Protein AF-A0A947FWJ6-F1 (afdb_monomer_lite)

Sequence (97 aa):
PDIVFVQLVLYGMDGRSAPTEEDARAWASHFGMDRRKNQVVLIGDQRFISAATRKLIPGFHLIDQNGILRAMSSNDPKHDRLHSSLLPKLASLVNDD

Secondary structure (DSSP, 8-state):
----EEEEE-S-TTSSSPPPHHHHHHHHHHTTGGG-TTEEEEE--GGG-SHHHHHH-SEEEEE-TTS-EEEEEESSTTSPPIIIIIHHHHHHHHS--

Structure (mmCIF, N/CA/C/O backbone):
data_AF-A0A947FWJ6-F1
#
_entry.id   AF-A0A947FWJ6-F1
#
loop_
_atom_site.group_PDB
_atom_site.id
_atom_site.type_symbol
_atom_site.label_atom_id
_atom_site.label_alt_id
_atom_site.label_comp_id
_atom_site.label_asym_id
_atom_site.label_entity_id
_atom_site.label_seq_id
_atom_site.pdbx_PDB_ins_code
_atom_site.Cartn_x
_atom_site.Cartn_y
_atom_site.Cartn_z
_atom_site.occupancy
_atom_site.B_iso_or_equiv
_atom_site.auth_seq_id
_atom_site.auth_comp_id
_atom_site.auth_asym_id
_atom_site.auth_atom_id
_atom_site.pdbx_PDB_model_num
ATOM 1 N N . PRO A 1 1 ? -13.005 0.146 15.867 1.00 61.12 1 PRO A N 1
ATOM 2 C CA . PRO A 1 1 ? -13.412 -0.211 14.492 1.00 61.12 1 PRO A CA 1
ATOM 3 C C . PRO A 1 1 ? -12.692 -1.498 14.130 1.00 61.12 1 PRO A C 1
ATOM 5 O O . PRO A 1 1 ? -11.495 -1.573 14.387 1.00 61.12 1 PRO A O 1
ATOM 8 N N . ASP A 1 2 ? -13.396 -2.465 13.558 1.00 83.06 2 ASP A N 1
ATOM 9 C CA . ASP A 1 2 ? -12.840 -3.813 13.351 1.00 83.06 2 ASP A CA 1
ATOM 10 C C . ASP A 1 2 ? -11.847 -3.848 12.178 1.00 83.06 2 ASP A C 1
ATOM 12 O O . ASP A 1 2 ? -11.039 -4.759 12.043 1.00 83.06 2 ASP A O 1
ATOM 16 N N . ILE A 1 3 ? -11.855 -2.796 11.348 1.00 88.06 3 ILE A N 1
ATOM 17 C CA . ILE A 1 3 ? -10.934 -2.603 10.227 1.00 88.06 3 ILE A CA 1
ATOM 18 C C . ILE A 1 3 ? -10.432 -1.155 10.206 1.00 88.06 3 ILE A C 1
ATOM 20 O O . ILE A 1 3 ? -11.226 -0.203 10.208 1.00 88.06 3 ILE A O 1
ATOM 24 N N . VAL A 1 4 ? -9.111 -0.987 10.109 1.00 92.56 4 VAL A N 1
ATOM 25 C CA . VAL A 1 4 ? -8.449 0.281 9.770 1.00 92.56 4 VAL A CA 1
ATOM 26 C C . VAL A 1 4 ? -7.961 0.199 8.329 1.00 92.56 4 VAL A C 1
ATOM 28 O O . VAL A 1 4 ? -7.214 -0.709 7.973 1.00 92.56 4 VAL A O 1
ATOM 31 N N . PHE A 1 5 ? -8.377 1.145 7.491 1.00 93.44 5 PHE A N 1
ATOM 32 C CA . PHE A 1 5 ? -7.937 1.209 6.103 1.00 93.44 5 PHE A CA 1
ATOM 33 C C . PHE A 1 5 ? -6.800 2.216 5.955 1.00 93.44 5 PHE A C 1
ATOM 35 O O . PHE A 1 5 ? -6.995 3.419 6.133 1.00 93.44 5 PHE A O 1
ATOM 42 N N . VAL A 1 6 ? -5.611 1.716 5.623 1.00 94.56 6 VAL A N 1
ATOM 43 C CA . VAL A 1 6 ? -4.411 2.532 5.427 1.00 94.56 6 VAL A CA 1
ATOM 44 C C . VAL A 1 6 ? -4.102 2.617 3.937 1.00 94.56 6 VAL A C 1
ATOM 46 O O . VAL A 1 6 ? -3.814 1.601 3.307 1.00 94.56 6 VAL A O 1
ATOM 49 N N . GLN A 1 7 ? -4.126 3.825 3.375 1.00 94.50 7 GLN A N 1
ATOM 50 C CA . GLN A 1 7 ? -3.540 4.081 2.062 1.00 94.50 7 GLN A CA 1
ATOM 51 C C . GLN A 1 7 ? -2.104 4.564 2.241 1.00 94.50 7 GLN A C 1
ATOM 53 O O . GLN A 1 7 ? -1.858 5.613 2.832 1.00 94.50 7 GLN A O 1
ATOM 58 N N . LEU A 1 8 ? -1.155 3.779 1.736 1.00 94.81 8 LEU A N 1
ATO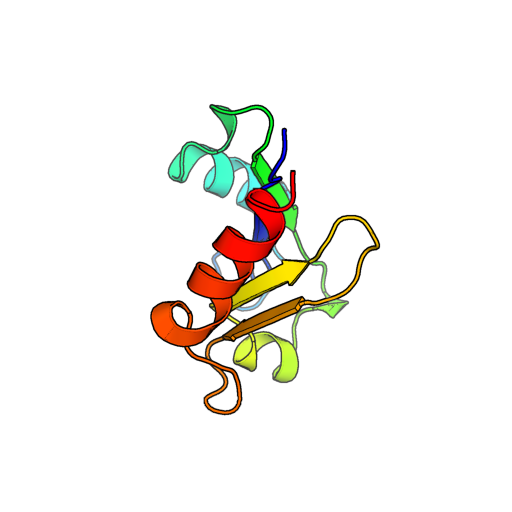M 59 C CA . LEU A 1 8 ? 0.265 4.104 1.771 1.00 94.81 8 LEU A CA 1
ATOM 60 C C . LEU A 1 8 ? 0.698 4.650 0.407 1.00 94.81 8 LEU A C 1
ATOM 62 O O . LEU A 1 8 ? 0.782 3.904 -0.570 1.00 94.81 8 LEU A O 1
ATOM 66 N N . VAL A 1 9 ? 0.978 5.949 0.347 1.00 94.62 9 VAL A N 1
ATOM 67 C CA . VAL A 1 9 ? 1.489 6.622 -0.850 1.00 94.62 9 VAL A CA 1
ATOM 68 C C . VAL A 1 9 ? 3.009 6.491 -0.852 1.00 94.62 9 VAL A C 1
ATOM 70 O O . VAL A 1 9 ? 3.674 6.904 0.094 1.00 94.62 9 VAL A O 1
ATOM 73 N N . LEU A 1 10 ? 3.571 5.884 -1.898 1.00 95.06 10 LEU A N 1
ATOM 74 C CA . LEU A 1 10 ? 5.010 5.579 -1.972 1.00 95.06 10 LEU A CA 1
ATOM 75 C C . LEU A 1 10 ? 5.769 6.413 -3.003 1.00 95.06 10 LEU A C 1
ATOM 77 O O . LEU A 1 10 ? 6.992 6.429 -2.970 1.00 95.06 10 LEU A O 1
ATOM 81 N N . TYR A 1 11 ? 5.060 7.094 -3.902 1.00 93.38 11 TYR A N 1
ATOM 82 C CA . TYR A 1 11 ? 5.640 7.970 -4.916 1.00 93.38 11 TYR A CA 1
ATOM 83 C C . TYR A 1 11 ? 4.867 9.284 -4.933 1.00 93.38 11 TYR A C 1
ATOM 85 O O . TYR A 1 11 ? 3.639 9.268 -4.840 1.00 93.38 11 TYR A O 1
ATOM 93 N N . GLY A 1 12 ? 5.587 10.396 -5.053 1.00 90.88 12 GLY A N 1
ATOM 94 C CA . GLY A 1 12 ? 4.995 11.705 -5.303 1.00 90.88 12 GLY A CA 1
ATOM 95 C C . GLY A 1 12 ? 4.323 11.768 -6.675 1.00 90.88 12 GLY A C 1
ATOM 96 O O . GLY A 1 12 ? 4.434 10.850 -7.494 1.00 90.88 12 GLY A O 1
ATOM 97 N N . MET A 1 13 ? 3.641 12.880 -6.947 1.00 82.31 13 MET A N 1
ATOM 98 C CA . MET A 1 13 ? 2.886 13.080 -8.192 1.00 82.31 13 MET A CA 1
ATOM 99 C C . MET A 1 13 ? 3.756 13.038 -9.462 1.00 82.31 13 MET A C 1
ATOM 101 O O . MET A 1 13 ? 3.253 12.769 -10.550 1.00 82.31 13 MET A O 1
ATOM 105 N N . ASP A 1 14 ? 5.070 13.245 -9.334 1.00 88.44 14 ASP A N 1
ATOM 106 C CA . ASP A 1 14 ? 6.049 13.085 -10.418 1.00 88.44 14 ASP A CA 1
ATOM 107 C C . ASP A 1 14 ? 6.352 11.610 -10.770 1.00 88.44 14 ASP A C 1
ATOM 109 O O . ASP A 1 14 ? 7.042 11.320 -11.752 1.00 88.44 14 ASP A O 1
ATOM 113 N N . GLY A 1 15 ? 5.867 10.668 -9.953 1.00 86.06 15 GLY A N 1
ATOM 114 C CA . GLY A 1 15 ? 6.085 9.231 -10.081 1.00 86.06 15 GLY A CA 1
ATOM 115 C C . GLY A 1 15 ? 7.528 8.778 -9.832 1.00 86.06 15 GLY A C 1
ATOM 116 O O . GLY A 1 15 ? 7.878 7.646 -10.190 1.00 86.06 15 GLY A O 1
ATOM 117 N N . ARG A 1 16 ? 8.390 9.633 -9.270 1.00 88.12 16 ARG A N 1
ATOM 118 C CA . ARG A 1 16 ? 9.839 9.402 -9.117 1.00 88.12 16 ARG A CA 1
ATOM 119 C C . ARG A 1 16 ? 10.346 9.688 -7.713 1.00 88.12 16 ARG A C 1
ATOM 121 O O . ARG A 1 16 ? 11.197 8.938 -7.243 1.00 88.12 16 ARG A O 1
ATOM 128 N N . SER A 1 17 ? 9.846 10.736 -7.081 1.00 93.69 17 SER A N 1
ATOM 129 C CA . SER A 1 17 ? 10.308 11.201 -5.779 1.00 93.69 17 SER A CA 1
ATOM 130 C C . SER A 1 17 ? 9.491 10.585 -4.647 1.00 93.69 17 SER A C 1
ATOM 132 O O . SER A 1 17 ? 8.410 10.031 -4.872 1.00 93.69 17 SER A O 1
ATOM 134 N N . ALA A 1 18 ? 10.003 10.681 -3.420 1.00 95.94 18 ALA A N 1
ATOM 135 C CA . ALA A 1 18 ? 9.190 10.409 -2.243 1.00 95.94 18 ALA A CA 1
ATOM 136 C C . ALA A 1 18 ? 8.026 11.420 -2.158 1.00 95.94 18 ALA A C 1
ATOM 138 O O . ALA A 1 18 ? 8.226 12.594 -2.481 1.00 95.94 18 ALA A O 1
ATOM 139 N N . PRO A 1 19 ? 6.823 10.984 -1.754 1.00 96.12 19 PRO A N 1
ATOM 140 C CA . PRO A 1 19 ? 5.695 11.878 -1.543 1.00 96.12 19 PRO A CA 1
ATOM 141 C C . PRO A 1 19 ? 5.935 12.815 -0.358 1.00 96.12 19 PRO A C 1
ATOM 143 O O . PRO A 1 19 ? 6.609 12.478 0.615 1.00 96.12 19 PRO A O 1
ATOM 146 N N . THR A 1 20 ? 5.348 14.000 -0.445 1.00 95.44 20 THR A N 1
ATOM 147 C CA . THR A 1 20 ? 5.341 15.016 0.605 1.00 95.44 20 THR A CA 1
ATOM 148 C C . THR A 1 20 ? 4.090 14.896 1.475 1.00 95.44 20 THR A C 1
ATOM 150 O O . THR A 1 20 ? 3.114 14.230 1.126 1.00 95.44 20 THR A O 1
ATOM 153 N N . GLU A 1 21 ? 4.068 15.584 2.616 1.00 94.38 21 GLU A N 1
ATOM 154 C CA . GLU A 1 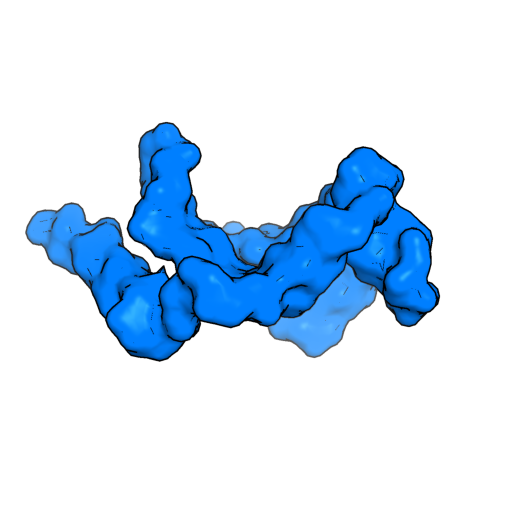21 ? 2.838 15.678 3.410 1.00 94.38 21 GLU A CA 1
ATOM 155 C C . GLU A 1 21 ? 1.692 16.368 2.657 1.00 94.38 21 GLU A C 1
ATOM 157 O O . GLU A 1 21 ? 0.521 16.068 2.892 1.00 94.38 21 GLU A O 1
ATOM 162 N N . GLU A 1 22 ? 2.019 17.311 1.770 1.00 94.19 22 GLU A N 1
ATOM 163 C CA . GLU A 1 22 ? 1.033 17.982 0.930 1.00 94.19 22 GLU A CA 1
ATOM 164 C C . GLU A 1 22 ? 0.390 16.999 -0.051 1.00 94.19 22 GLU A C 1
ATOM 166 O O . GLU A 1 22 ? -0.836 16.987 -0.157 1.00 94.19 22 GLU A O 1
ATOM 171 N N . ASP A 1 23 ? 1.177 16.101 -0.656 1.00 93.56 23 ASP A N 1
ATOM 172 C CA . ASP A 1 23 ? 0.649 15.016 -1.492 1.00 93.56 23 ASP A CA 1
ATOM 173 C C . ASP A 1 23 ? -0.334 14.143 -0.701 1.00 93.56 23 ASP A C 1
ATOM 175 O O . ASP A 1 23 ? -1.421 13.839 -1.189 1.00 93.56 23 ASP A O 1
ATOM 179 N N . ALA A 1 24 ? -0.007 13.790 0.548 1.00 93.12 24 ALA A N 1
ATOM 180 C CA . ALA A 1 24 ? -0.905 13.018 1.410 1.00 93.12 24 ALA A CA 1
ATOM 181 C C . ALA A 1 24 ? -2.220 13.756 1.706 1.00 93.12 24 ALA A C 1
ATOM 183 O O . ALA A 1 24 ? -3.292 13.149 1.655 1.00 93.12 24 ALA A O 1
ATOM 184 N N . ARG A 1 25 ? -2.158 15.062 2.002 1.00 93.00 25 ARG A N 1
ATOM 185 C CA . ARG A 1 25 ? -3.347 15.896 2.255 1.00 93.00 25 ARG A CA 1
ATOM 186 C C . ARG A 1 25 ? -4.218 16.021 1.006 1.00 93.00 25 ARG A C 1
ATOM 188 O O . ARG A 1 25 ? -5.433 15.833 1.090 1.00 93.00 25 ARG A O 1
ATOM 195 N N . ALA A 1 26 ? -3.607 16.286 -0.146 1.00 92.31 26 ALA A N 1
ATOM 196 C CA . ALA A 1 26 ? -4.300 16.361 -1.427 1.00 92.31 26 ALA A CA 1
ATOM 197 C C . ALA A 1 26 ? -4.953 15.017 -1.788 1.00 92.31 26 ALA A C 1
ATOM 199 O O . ALA A 1 26 ? -6.122 14.981 -2.172 1.00 92.31 26 ALA A O 1
ATOM 200 N N . TRP A 1 27 ? -4.237 13.909 -1.583 1.00 92.38 27 TRP A N 1
ATOM 201 C CA . TRP A 1 27 ? -4.738 12.554 -1.802 1.00 92.38 27 TRP A CA 1
ATOM 202 C C . TRP A 1 27 ? -5.934 12.229 -0.902 1.00 92.38 27 TRP A C 1
ATOM 204 O O . TRP A 1 27 ? -6.981 11.792 -1.384 1.00 92.38 27 TRP A O 1
ATOM 214 N N . ALA A 1 28 ? -5.809 12.495 0.402 1.00 93.31 28 ALA A N 1
ATOM 215 C CA . ALA A 1 28 ? -6.882 12.275 1.365 1.00 93.31 28 ALA A CA 1
ATOM 216 C C . ALA A 1 28 ? -8.146 13.060 0.990 1.00 93.31 28 ALA A C 1
ATOM 218 O O . ALA A 1 28 ? -9.237 12.492 1.002 1.00 93.31 28 ALA A O 1
ATOM 219 N N . SER A 1 29 ? -7.998 14.331 0.604 1.00 92.94 29 SER A N 1
ATOM 220 C CA . SER A 1 29 ? -9.113 15.177 0.168 1.00 92.94 29 SER A CA 1
ATOM 221 C C . SER A 1 29 ? -9.754 14.663 -1.125 1.00 92.94 29 SER A C 1
ATOM 223 O O . SER A 1 29 ? -10.975 14.516 -1.192 1.00 92.94 29 SER A O 1
ATOM 225 N N . HIS A 1 30 ? -8.940 14.312 -2.128 1.00 91.81 30 HIS A N 1
ATOM 226 C CA . HIS A 1 30 ? -9.415 13.822 -3.423 1.00 91.81 30 HIS A CA 1
ATOM 227 C C . HIS A 1 30 ? -10.274 12.556 -3.288 1.00 91.81 30 HIS A C 1
ATOM 229 O O . HIS A 1 30 ? -11.333 12.455 -3.907 1.00 91.81 30 HIS A O 1
ATOM 235 N N . PHE A 1 31 ? -9.854 11.612 -2.440 1.00 91.25 31 PHE A 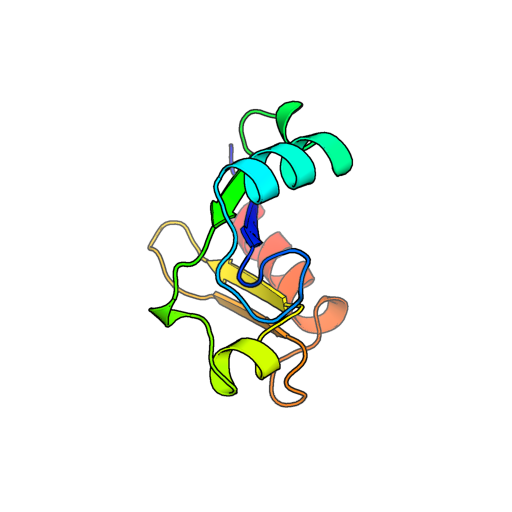N 1
ATOM 236 C CA . PHE A 1 31 ? -10.579 10.359 -2.208 1.00 91.25 31 PHE A CA 1
ATOM 237 C C . PHE A 1 31 ? -11.579 10.420 -1.040 1.00 91.25 31 PHE A C 1
ATOM 239 O O . PHE A 1 31 ? -12.233 9.420 -0.742 1.00 91.25 31 PHE A O 1
ATOM 246 N N . GLY A 1 32 ? -11.731 11.576 -0.384 1.00 90.94 32 GLY A N 1
ATOM 247 C CA . GLY A 1 32 ? -12.652 11.765 0.741 1.00 90.94 32 GLY A CA 1
ATOM 248 C C . GLY A 1 32 ? -12.323 10.909 1.968 1.00 90.94 32 GLY A C 1
ATOM 249 O O . GLY A 1 32 ? -13.238 10.444 2.652 1.00 90.94 32 GLY A O 1
ATOM 250 N N . MET A 1 33 ? -11.035 10.659 2.222 1.00 88.94 33 MET A N 1
ATOM 251 C CA . MET A 1 33 ? -10.565 9.832 3.3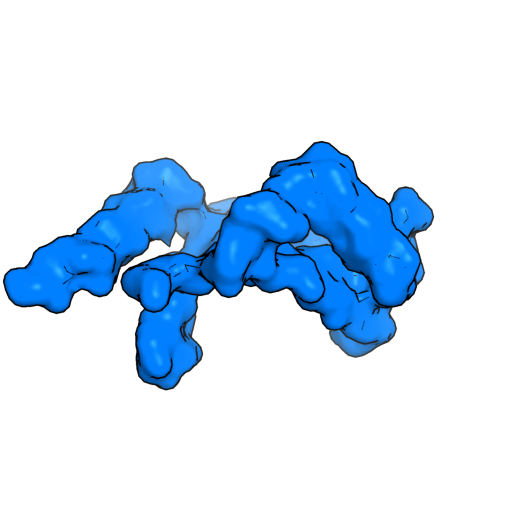41 1.00 88.94 33 MET A CA 1
ATOM 252 C C . MET A 1 33 ? -10.588 10.541 4.696 1.00 88.94 33 MET A C 1
ATOM 254 O O . MET A 1 33 ? -10.544 9.903 5.742 1.00 88.94 33 MET A O 1
ATOM 258 N N . ASP A 1 34 ? -10.717 11.860 4.685 1.00 78.75 34 ASP A N 1
ATOM 259 C CA . ASP A 1 34 ? -10.942 12.712 5.851 1.00 78.75 34 ASP A CA 1
ATOM 260 C C . ASP A 1 34 ? -12.339 12.527 6.480 1.00 78.75 34 ASP A C 1
ATOM 262 O O . ASP A 1 34 ? -12.593 12.963 7.602 1.00 78.75 34 ASP A O 1
ATOM 266 N N . ARG A 1 35 ? -13.255 11.839 5.786 1.00 80.56 35 ARG A N 1
ATOM 267 C CA . ARG A 1 35 ? -14.665 11.701 6.188 1.00 80.56 35 ARG A CA 1
ATOM 268 C C . ARG A 1 35 ? -14.925 10.624 7.245 1.00 80.56 35 ARG A C 1
ATOM 270 O O . ARG A 1 35 ? -16.023 10.586 7.800 1.00 80.56 35 ARG A O 1
ATOM 277 N N . ARG A 1 36 ? -13.982 9.706 7.506 1.00 80.62 36 ARG A N 1
ATOM 278 C CA . ARG A 1 36 ? -14.172 8.570 8.433 1.00 80.62 36 ARG A CA 1
ATOM 279 C C . ARG A 1 36 ? -12.990 8.401 9.385 1.00 80.62 36 ARG A C 1
ATOM 281 O O . ARG A 1 36 ? -11.841 8.498 8.985 1.00 80.62 36 ARG A O 1
ATOM 288 N N . LYS A 1 37 ? -13.275 8.049 10.645 1.00 82.62 37 LYS A N 1
ATOM 289 C CA . LYS A 1 37 ? -12.261 7.912 11.713 1.00 82.62 37 LYS A CA 1
ATOM 290 C C . LYS A 1 37 ? -11.300 6.723 11.550 1.00 82.62 37 LYS A C 1
ATOM 292 O O . LYS A 1 37 ? -10.298 6.671 12.249 1.00 82.62 37 LYS A O 1
ATOM 297 N N . ASN A 1 38 ? -11.613 5.750 10.694 1.00 89.81 38 ASN A N 1
ATOM 298 C CA . ASN A 1 38 ? -10.833 4.518 10.519 1.00 89.81 38 ASN A CA 1
ATOM 299 C C . ASN A 1 38 ? -10.054 4.475 9.196 1.00 89.81 38 ASN A C 1
ATOM 301 O O . ASN A 1 38 ? -9.717 3.393 8.716 1.00 89.81 38 ASN A O 1
ATOM 305 N N . GLN A 1 39 ? -9.810 5.636 8.591 1.00 93.56 39 GLN A N 1
ATOM 306 C CA . GLN A 1 39 ? -9.050 5.771 7.357 1.00 93.56 39 GLN A CA 1
ATOM 307 C C . GLN A 1 39 ? -7.812 6.618 7.623 1.00 93.56 39 GLN A C 1
ATOM 309 O O . GLN A 1 39 ? -7.897 7.681 8.231 1.00 93.56 39 GLN A O 1
ATOM 314 N N . VAL A 1 40 ? -6.655 6.120 7.198 1.00 93.19 40 VAL A N 1
ATOM 315 C CA . VAL A 1 40 ? -5.362 6.771 7.415 1.00 93.19 40 VAL A CA 1
ATOM 316 C C . VAL A 1 40 ? -4.632 6.847 6.083 1.00 93.19 40 VAL A C 1
ATOM 318 O O . VAL A 1 40 ? -4.601 5.870 5.335 1.00 93.19 40 VAL A O 1
ATOM 321 N N . VAL A 1 41 ? -4.033 7.999 5.792 1.00 94.94 41 VAL A N 1
ATOM 322 C CA . VAL A 1 41 ? -3.089 8.153 4.682 1.00 94.94 41 VAL A CA 1
ATOM 323 C C . VAL A 1 41 ? -1.695 8.298 5.271 1.00 94.94 41 VAL A C 1
ATOM 325 O O . VAL A 1 41 ? -1.469 9.154 6.123 1.00 94.94 41 VAL A O 1
ATOM 328 N N . LEU A 1 42 ? -0.776 7.447 4.830 1.00 94.94 42 LEU A N 1
ATOM 329 C CA . LEU A 1 42 ? 0.637 7.496 5.194 1.00 94.94 42 LEU A CA 1
ATOM 330 C C . LEU A 1 42 ? 1.477 7.732 3.942 1.00 94.94 42 LEU A C 1
ATOM 332 O O . LEU A 1 42 ? 1.104 7.307 2.847 1.00 94.94 42 LEU A O 1
ATOM 336 N N . ILE A 1 43 ? 2.632 8.365 4.122 1.00 96.00 43 ILE A N 1
ATOM 337 C CA . ILE A 1 43 ? 3.632 8.559 3.072 1.00 96.00 43 ILE A CA 1
ATOM 338 C C . ILE A 1 43 ? 4.873 7.721 3.366 1.00 96.00 43 ILE A C 1
ATOM 340 O O . ILE A 1 43 ? 5.308 7.613 4.513 1.00 96.00 43 ILE A O 1
ATOM 344 N N . GLY A 1 44 ? 5.432 7.111 2.326 1.00 94.44 44 GLY A N 1
ATOM 345 C CA . GLY A 1 44 ? 6.770 6.534 2.369 1.00 94.44 44 GLY A CA 1
ATOM 346 C C . GLY A 1 44 ? 7.832 7.619 2.219 1.00 94.44 44 GLY A C 1
ATOM 347 O O . GLY A 1 44 ? 7.600 8.648 1.594 1.00 94.44 44 GLY A O 1
ATOM 348 N N . ASP A 1 45 ? 9.019 7.371 2.761 1.00 94.75 45 ASP A N 1
ATOM 349 C CA . ASP A 1 45 ? 10.191 8.203 2.494 1.00 94.75 45 ASP A CA 1
ATOM 350 C C . ASP A 1 45 ? 11.059 7.621 1.364 1.00 94.75 45 ASP A C 1
ATOM 352 O O . ASP A 1 45 ? 10.731 6.609 0.735 1.00 94.75 45 ASP A O 1
ATOM 356 N N . GLN A 1 46 ? 12.210 8.252 1.124 1.00 94.44 46 GLN A N 1
ATOM 357 C CA . GLN A 1 46 ? 13.152 7.882 0.069 1.00 94.44 46 GLN A CA 1
ATOM 358 C C . GLN A 1 46 ? 13.582 6.403 0.099 1.00 94.44 46 GLN A C 1
ATOM 360 O O . GLN A 1 46 ? 13.923 5.853 -0.950 1.00 94.44 46 GLN A O 1
ATOM 365 N N . ARG A 1 47 ? 13.537 5.728 1.258 1.00 94.94 47 ARG A N 1
ATOM 366 C CA . ARG A 1 47 ? 13.899 4.306 1.396 1.00 94.94 47 ARG A CA 1
ATOM 367 C C . ARG A 1 47 ? 12.956 3.387 0.620 1.00 94.94 47 ARG A C 1
ATOM 369 O O . ARG A 1 47 ? 13.343 2.274 0.271 1.00 94.94 47 ARG A O 1
ATOM 376 N N . PHE A 1 48 ? 11.739 3.843 0.322 1.00 93.19 48 PHE A N 1
ATOM 377 C CA . PHE A 1 48 ? 10.744 3.074 -0.422 1.00 93.19 48 PHE A CA 1
ATOM 378 C C . PHE A 1 48 ? 10.795 3.303 -1.935 1.00 93.19 48 PHE A C 1
ATOM 380 O O . PHE A 1 48 ? 10.104 2.602 -2.678 1.00 93.19 48 PHE A O 1
ATOM 387 N N . ILE A 1 49 ? 11.650 4.202 -2.423 1.00 93.94 49 ILE A N 1
ATOM 388 C CA . ILE A 1 49 ? 11.842 4.424 -3.856 1.00 93.94 49 ILE A CA 1
ATOM 389 C C . ILE A 1 49 ? 12.794 3.363 -4.405 1.00 93.94 49 ILE A C 1
ATOM 391 O O . ILE A 1 49 ? 14.015 3.489 -4.355 1.00 93.94 49 ILE A O 1
ATOM 395 N N . SER A 1 50 ? 12.224 2.282 -4.932 1.00 92.88 50 SER A N 1
ATOM 396 C CA . SER A 1 50 ? 12.994 1.168 -5.480 1.00 92.88 50 SER A CA 1
ATOM 397 C C . SER A 1 50 ? 12.214 0.382 -6.532 1.00 92.88 50 SER A C 1
ATOM 399 O O . SER A 1 50 ? 10.980 0.382 -6.562 1.00 92.88 50 SER A O 1
ATOM 401 N N . ALA A 1 51 ? 12.938 -0.360 -7.374 1.00 90.69 51 ALA A N 1
ATOM 402 C CA . ALA A 1 51 ? 12.327 -1.292 -8.318 1.00 90.69 51 ALA A CA 1
ATOM 403 C C . ALA A 1 51 ? 11.521 -2.399 -7.614 1.00 90.69 51 ALA A C 1
ATOM 405 O O . ALA A 1 51 ? 10.521 -2.858 -8.162 1.00 90.69 51 ALA A O 1
ATOM 406 N N . ALA A 1 52 ? 11.928 -2.811 -6.407 1.00 89.81 52 ALA A N 1
ATOM 407 C CA . ALA A 1 52 ? 11.195 -3.796 -5.617 1.00 89.81 52 ALA A CA 1
ATOM 408 C C . ALA A 1 52 ? 9.823 -3.245 -5.209 1.00 89.81 52 ALA A C 1
ATOM 410 O O . ALA A 1 52 ? 8.805 -3.856 -5.517 1.00 89.81 52 ALA A O 1
ATOM 411 N N . THR A 1 53 ? 9.783 -2.040 -4.638 1.00 91.00 53 THR A N 1
ATOM 412 C CA . THR A 1 53 ? 8.530 -1.369 -4.274 1.00 91.00 53 THR A CA 1
ATOM 413 C C . THR A 1 53 ? 7.624 -1.156 -5.484 1.00 91.00 53 THR A C 1
ATOM 415 O O . THR A 1 53 ? 6.425 -1.396 -5.386 1.00 91.00 53 THR A O 1
ATOM 418 N N . ARG A 1 54 ? 8.175 -0.764 -6.647 1.00 89.75 54 ARG A N 1
ATOM 419 C CA . ARG A 1 54 ? 7.383 -0.575 -7.881 1.00 89.75 54 ARG A CA 1
ATOM 420 C C . ARG A 1 54 ? 6.632 -1.832 -8.315 1.00 89.75 54 ARG A C 1
ATOM 422 O O . ARG A 1 54 ? 5.557 -1.708 -8.883 1.00 89.75 54 ARG A O 1
ATOM 429 N N . LYS A 1 55 ? 7.176 -3.024 -8.061 1.00 89.62 55 LYS A N 1
ATOM 430 C CA . LYS A 1 55 ? 6.490 -4.290 -8.372 1.00 89.62 55 LYS A CA 1
ATOM 431 C C . LYS A 1 55 ? 5.330 -4.571 -7.421 1.00 89.62 55 LYS A C 1
ATOM 433 O O . LYS A 1 55 ? 4.377 -5.236 -7.805 1.00 89.62 55 LYS A O 1
ATOM 438 N N . LEU A 1 56 ? 5.402 -4.053 -6.198 1.00 88.75 56 LEU A N 1
ATOM 439 C CA . LEU A 1 56 ? 4.383 -4.253 -5.169 1.00 88.75 56 LEU A CA 1
ATOM 440 C C . LEU A 1 56 ? 3.217 -3.262 -5.274 1.00 88.75 56 LEU A C 1
ATOM 442 O O . LEU A 1 56 ? 2.213 -3.445 -4.590 1.00 88.75 56 LEU A O 1
ATOM 446 N N . ILE A 1 57 ? 3.328 -2.233 -6.119 1.00 88.75 57 ILE A N 1
ATOM 447 C CA . ILE A 1 57 ? 2.284 -1.223 -6.308 1.00 88.75 57 ILE A CA 1
ATOM 448 C C . ILE A 1 57 ? 1.725 -1.227 -7.742 1.00 88.75 57 ILE A C 1
ATOM 450 O O . ILE A 1 57 ? 2.482 -1.422 -8.695 1.00 88.75 57 ILE A O 1
ATOM 454 N N . PRO A 1 58 ? 0.416 -0.970 -7.921 1.00 88.88 58 PRO A N 1
ATOM 455 C CA . PRO A 1 58 ? -0.609 -0.904 -6.873 1.00 88.88 58 PRO A CA 1
ATOM 456 C C . PRO A 1 58 ? -0.828 -2.272 -6.197 1.00 88.88 58 PRO A C 1
ATOM 458 O O . PRO A 1 58 ? -0.560 -3.317 -6.791 1.00 88.88 58 PRO A O 1
ATOM 461 N N . GLY A 1 59 ? -1.301 -2.268 -4.948 1.00 91.44 59 GLY A N 1
ATOM 462 C CA . GLY A 1 59 ? -1.502 -3.493 -4.178 1.00 91.44 59 GLY A CA 1
ATOM 463 C C . GLY A 1 59 ? -2.149 -3.273 -2.813 1.00 91.44 59 GLY A C 1
ATOM 464 O O . GLY A 1 59 ? -2.280 -2.145 -2.344 1.00 91.44 59 GLY A O 1
ATOM 465 N N . PHE A 1 60 ? -2.545 -4.374 -2.183 1.00 93.12 60 PHE A N 1
ATOM 466 C CA . PHE A 1 60 ? -3.172 -4.433 -0.871 1.00 93.12 60 PHE A CA 1
ATOM 467 C C . PHE A 1 60 ? -2.449 -5.452 0.006 1.00 93.12 60 PHE A C 1
ATOM 469 O O . PHE A 1 60 ? -2.111 -6.548 -0.446 1.00 93.12 60 PHE A O 1
ATOM 476 N N . HIS A 1 61 ? -2.286 -5.103 1.277 1.00 93.50 61 HIS A N 1
ATOM 477 C CA . HIS A 1 61 ? -1.801 -5.993 2.323 1.00 93.50 61 HIS A CA 1
ATOM 478 C C . HIS A 1 61 ? -2.885 -6.112 3.390 1.00 93.50 61 HIS A C 1
ATOM 480 O O . HIS A 1 61 ? -3.379 -5.099 3.883 1.00 93.50 61 HIS A O 1
ATOM 486 N N . LEU A 1 62 ? -3.253 -7.342 3.736 1.00 93.62 62 LEU A N 1
ATOM 487 C CA . LEU A 1 62 ? -4.162 -7.634 4.836 1.00 93.62 62 LEU A CA 1
ATOM 488 C C . LEU A 1 62 ? -3.335 -8.061 6.041 1.00 93.62 62 LEU A C 1
ATOM 490 O O . LEU A 1 62 ? -2.708 -9.120 6.014 1.00 93.62 62 LEU A O 1
ATOM 494 N N . ILE A 1 63 ? -3.331 -7.234 7.078 1.00 93.31 63 ILE A N 1
ATOM 495 C CA . ILE A 1 63 ? -2.560 -7.442 8.302 1.00 93.31 63 ILE A CA 1
ATOM 496 C C . ILE A 1 63 ? -3.559 -7.618 9.446 1.00 93.31 63 ILE A C 1
ATOM 498 O O . ILE A 1 63 ? -4.512 -6.846 9.540 1.00 93.31 63 ILE A O 1
ATOM 502 N N . ASP A 1 64 ? -3.378 -8.648 10.270 1.00 92.19 64 ASP A N 1
ATOM 503 C CA . ASP A 1 64 ? -4.227 -8.863 11.446 1.00 92.19 64 ASP A CA 1
ATOM 504 C C . ASP A 1 64 ? -3.805 -7.992 12.645 1.00 92.19 64 ASP A C 1
ATOM 506 O O . ASP A 1 64 ? -2.796 -7.284 12.616 1.00 92.19 64 ASP A O 1
ATOM 510 N N . GLN A 1 65 ? -4.577 -8.058 13.730 1.00 90.19 65 GLN A N 1
ATOM 511 C CA . GLN A 1 65 ? -4.322 -7.300 14.961 1.00 90.19 65 GLN A CA 1
ATOM 512 C C . GLN A 1 65 ? -2.990 -7.631 15.656 1.00 90.19 65 GLN A C 1
ATOM 514 O O . GLN A 1 65 ? -2.507 -6.830 16.452 1.00 90.19 65 GLN A O 1
ATOM 519 N N . ASN A 1 66 ? -2.380 -8.780 15.347 1.00 92.31 66 ASN A N 1
ATOM 520 C CA . ASN A 1 66 ? -1.073 -9.180 15.870 1.00 92.31 66 ASN A CA 1
ATOM 521 C C . ASN A 1 66 ? 0.077 -8.710 14.962 1.00 92.31 66 ASN A C 1
ATOM 523 O O . ASN A 1 66 ? 1.234 -9.053 15.202 1.00 92.31 66 ASN A O 1
ATOM 527 N N . GLY A 1 67 ? -0.224 -7.948 13.905 1.00 90.81 67 GLY A N 1
ATOM 528 C CA . GLY A 1 67 ? 0.762 -7.465 12.944 1.00 90.81 67 GLY A CA 1
ATOM 529 C C . GLY A 1 67 ? 1.195 -8.518 11.922 1.00 90.81 67 GLY A C 1
ATOM 530 O O . GLY A 1 67 ? 2.209 -8.330 11.251 1.00 90.81 67 GLY A O 1
ATOM 531 N N . ILE A 1 68 ? 0.458 -9.624 11.779 1.00 93.50 68 ILE A N 1
ATOM 532 C CA . ILE A 1 68 ? 0.812 -10.708 10.858 1.00 93.50 68 ILE A CA 1
ATOM 533 C C . ILE A 1 68 ? 0.178 -10.447 9.490 1.00 93.50 68 ILE A C 1
ATOM 535 O O . ILE A 1 68 ? -1.030 -10.240 9.382 1.00 93.50 68 ILE A O 1
ATOM 539 N N . LEU A 1 69 ? 0.978 -10.514 8.421 1.00 92.12 69 LEU A N 1
ATOM 540 C CA . LEU A 1 69 ? 0.477 -10.467 7.046 1.00 92.12 69 LEU A CA 1
ATOM 541 C C . LEU A 1 69 ? -0.301 -11.754 6.728 1.00 92.12 69 LEU A C 1
ATOM 543 O O . LEU A 1 69 ? 0.262 -12.846 6.710 1.00 92.12 69 LEU A O 1
ATOM 547 N N . ARG A 1 70 ? -1.603 -11.627 6.471 1.00 91.50 70 ARG A N 1
ATOM 548 C CA . ARG A 1 70 ? -2.525 -12.750 6.224 1.00 91.50 70 ARG A CA 1
ATOM 549 C C . ARG A 1 70 ? -2.775 -13.010 4.749 1.00 91.50 70 ARG A C 1
ATOM 551 O O . ARG A 1 70 ? -3.043 -14.150 4.381 1.00 91.50 70 ARG A O 1
ATOM 558 N N . ALA A 1 71 ? -2.729 -11.961 3.936 1.00 90.75 71 ALA A N 1
ATOM 559 C CA . ALA A 1 71 ? -2.857 -12.031 2.487 1.00 90.75 71 ALA A CA 1
ATOM 560 C C . ALA A 1 71 ? -2.250 -10.778 1.847 1.00 90.75 71 ALA A C 1
ATOM 562 O O . ALA A 1 71 ? -2.220 -9.707 2.460 1.00 90.75 71 ALA A O 1
ATOM 563 N N . MET A 1 72 ? -1.814 -10.897 0.595 1.00 91.25 72 MET A N 1
ATOM 564 C CA . MET A 1 72 ? -1.379 -9.759 -0.207 1.00 91.25 72 MET A CA 1
ATOM 565 C C . MET A 1 72 ? -1.765 -9.937 -1.674 1.00 91.25 72 MET A C 1
ATOM 567 O O . MET A 1 72 ? -1.756 -11.047 -2.197 1.00 91.25 72 MET A O 1
ATOM 571 N N . SER A 1 7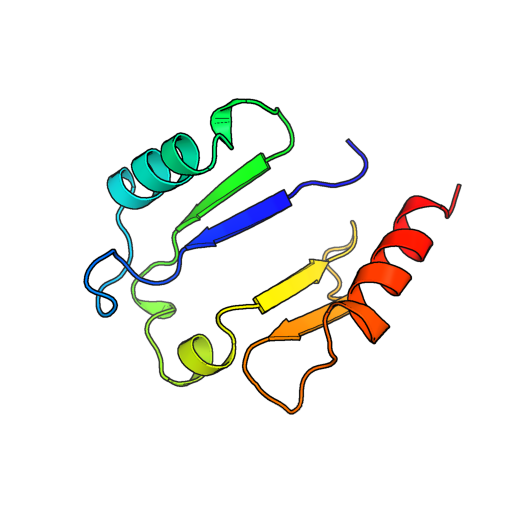3 ? -2.077 -8.824 -2.329 1.00 92.06 73 SER A N 1
ATOM 572 C CA . SER A 1 73 ? -2.309 -8.733 -3.770 1.00 92.06 73 SER A CA 1
ATOM 573 C C . SER A 1 73 ? -1.518 -7.545 -4.283 1.00 92.06 73 SER A C 1
ATOM 575 O O . SER A 1 73 ? -1.531 -6.489 -3.659 1.00 92.06 73 SER A O 1
ATOM 577 N N . SER A 1 74 ? -0.856 -7.673 -5.426 1.00 90.62 74 SER A N 1
ATOM 578 C CA . SER A 1 74 ? -0.093 -6.562 -5.999 1.00 90.62 74 SER A CA 1
ATOM 579 C C . SER A 1 74 ? 0.008 -6.668 -7.513 1.00 90.62 74 SER A C 1
ATOM 581 O O . SER A 1 74 ? -0.519 -7.606 -8.103 1.00 90.62 74 SER A O 1
ATOM 583 N N . ASN A 1 75 ? 0.753 -5.749 -8.116 1.00 86.25 75 ASN A N 1
ATOM 584 C CA . ASN A 1 75 ? 1.130 -5.818 -9.520 1.00 86.25 75 ASN A CA 1
ATOM 585 C C . ASN A 1 75 ? 2.147 -6.938 -9.845 1.00 86.25 75 ASN A C 1
ATOM 587 O O . ASN A 1 75 ? 2.343 -7.261 -11.014 1.00 86.25 75 ASN A O 1
ATOM 591 N N . ASP A 1 76 ? 2.790 -7.555 -8.845 1.00 85.62 76 ASP A N 1
ATOM 592 C CA . ASP A 1 76 ? 3.586 -8.770 -9.052 1.00 85.62 76 ASP A CA 1
ATOM 593 C C . ASP A 1 76 ? 2.655 -9.974 -9.317 1.00 85.62 76 ASP A C 1
ATOM 595 O O . ASP A 1 76 ? 1.859 -10.323 -8.439 1.00 85.62 76 ASP A O 1
ATOM 599 N N . PRO A 1 77 ? 2.757 -10.644 -10.484 1.00 80.12 77 PRO A N 1
ATOM 600 C CA . PRO A 1 77 ? 1.897 -11.772 -10.847 1.00 80.12 77 PRO A CA 1
ATOM 601 C C . PRO A 1 77 ? 2.096 -13.015 -9.970 1.00 80.12 77 PRO A C 1
ATOM 603 O O . PRO A 1 77 ? 1.312 -13.956 -10.075 1.00 80.12 77 PRO A O 1
ATOM 606 N N . LYS A 1 78 ? 3.140 -13.050 -9.133 1.00 84.81 78 LYS A N 1
ATOM 607 C CA . LYS A 1 78 ? 3.350 -14.114 -8.144 1.00 84.81 78 LYS A CA 1
ATOM 608 C C . LYS A 1 78 ? 2.442 -13.980 -6.923 1.00 84.81 78 LYS A C 1
ATOM 610 O O . LYS A 1 78 ? 2.326 -14.943 -6.172 1.00 84.81 78 LYS A O 1
ATOM 615 N N . HIS A 1 79 ? 1.851 -12.808 -6.693 1.00 83.94 79 HIS A N 1
ATOM 616 C CA . HIS A 1 79 ? 0.926 -12.594 -5.588 1.00 83.94 79 HIS A CA 1
ATOM 617 C C . HIS A 1 79 ? -0.508 -12.916 -5.996 1.00 83.94 79 HIS A C 1
ATOM 619 O O . HIS A 1 79 ? -0.892 -12.809 -7.163 1.00 83.94 79 HIS A O 1
ATOM 625 N N . ASP A 1 80 ? -1.306 -13.307 -5.008 1.00 83.50 80 ASP A N 1
ATOM 626 C CA . ASP A 1 80 ? -2.682 -13.710 -5.243 1.00 83.50 80 ASP A CA 1
ATOM 627 C C . ASP A 1 80 ? -3.540 -12.552 -5.762 1.00 83.50 80 ASP A C 1
ATOM 629 O O . ASP A 1 80 ? -3.308 -11.376 -5.474 1.00 83.50 80 ASP A O 1
ATOM 633 N N . ARG A 1 81 ? -4.607 -12.892 -6.491 1.00 83.31 81 ARG A N 1
ATOM 634 C CA . ARG A 1 81 ? -5.584 -11.900 -6.950 1.00 83.31 81 ARG A CA 1
ATOM 635 C C . ARG A 1 81 ? -6.442 -11.410 -5.785 1.00 83.31 81 ARG A C 1
ATOM 637 O O . ARG A 1 81 ? -6.970 -12.206 -5.006 1.00 83.31 81 ARG A O 1
ATOM 644 N N . LEU A 1 82 ? -6.688 -10.101 -5.760 1.00 82.62 82 LEU A N 1
ATOM 645 C CA . LEU A 1 82 ? -7.522 -9.415 -4.769 1.00 82.62 82 LEU A CA 1
ATOM 646 C C . LEU A 1 82 ? -8.856 -10.131 -4.488 1.00 82.62 82 LEU A C 1
ATOM 648 O O . LEU A 1 82 ? -9.178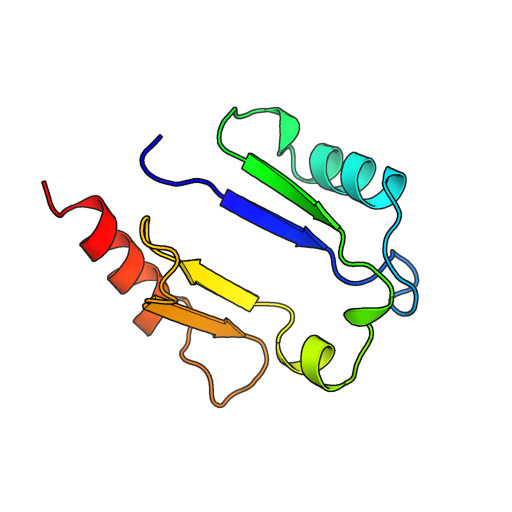 -10.416 -3.336 1.00 82.62 82 LEU A O 1
ATOM 652 N N . HIS A 1 83 ? -9.617 -10.442 -5.540 1.00 83.56 83 HIS A N 1
ATOM 653 C CA . HIS A 1 83 ? -10.975 -10.977 -5.409 1.00 83.56 83 HIS A CA 1
ATOM 654 C C . HIS A 1 83 ? -11.037 -12.447 -4.987 1.00 83.56 83 HIS A C 1
ATOM 656 O O . HIS A 1 83 ? -12.023 -12.850 -4.379 1.00 83.56 83 HIS A O 1
ATOM 662 N N . SER A 1 84 ? -10.018 -13.250 -5.307 1.00 82.56 84 SER A N 1
ATOM 663 C CA . SER A 1 84 ? -10.034 -14.694 -5.040 1.00 82.56 84 SER A CA 1
ATOM 664 C C . SER A 1 84 ? -9.265 -15.102 -3.786 1.00 82.56 84 SER A C 1
ATOM 666 O O . SER A 1 84 ? -9.395 -16.243 -3.364 1.00 82.56 84 SER A O 1
ATOM 668 N N . SER A 1 85 ? -8.463 -14.207 -3.202 1.00 82.56 85 SER A N 1
ATOM 669 C CA . SER A 1 85 ? -7.668 -14.500 -2.000 1.00 82.56 85 SER A CA 1
ATOM 670 C C . SER A 1 85 ? -7.930 -13.487 -0.889 1.00 82.56 85 SER A C 1
ATOM 672 O O . SER A 1 85 ? -8.479 -13.833 0.158 1.00 82.56 85 SER A O 1
ATOM 674 N N . LEU A 1 86 ? -7.629 -12.208 -1.129 1.00 88.31 86 LEU A N 1
ATOM 675 C CA . LEU A 1 86 ? -7.634 -11.202 -0.068 1.00 88.31 86 LEU A CA 1
ATOM 676 C C . LEU A 1 86 ? -9.041 -10.875 0.448 1.00 88.31 86 LEU A C 1
ATOM 678 O O . LEU A 1 86 ? -9.239 -10.886 1.661 1.00 88.31 86 LEU A O 1
ATOM 682 N N . LEU A 1 87 ? -10.019 -10.608 -0.427 1.00 87.19 87 LEU A N 1
ATOM 683 C CA . LEU A 1 87 ? -11.384 -10.275 0.017 1.00 87.19 87 LEU A CA 1
ATOM 684 C C . LEU A 1 87 ? -12.054 -11.422 0.801 1.00 87.19 87 LEU A C 1
ATOM 686 O O . LEU A 1 87 ? -12.595 -11.147 1.874 1.00 87.19 87 LEU A O 1
ATOM 690 N N . PRO A 1 88 ? -11.976 -12.697 0.361 1.00 87.06 88 PRO A N 1
ATOM 691 C CA . PRO A 1 88 ? -12.435 -13.821 1.177 1.00 87.06 88 PRO A CA 1
ATOM 692 C C . PRO A 1 88 ? -11.736 -13.913 2.541 1.00 87.06 88 PRO A C 1
ATOM 694 O O . PRO A 1 88 ? -12.394 -14.146 3.553 1.00 87.06 88 PRO A O 1
ATOM 697 N N . LYS A 1 89 ? -10.413 -13.691 2.597 1.00 86.38 89 LYS A N 1
ATOM 698 C CA . LYS A 1 89 ? -9.648 -13.743 3.853 1.00 86.38 89 LYS A CA 1
ATOM 699 C C . LYS A 1 89 ? -10.012 -12.611 4.811 1.00 86.38 89 LYS A C 1
ATOM 701 O O . LYS A 1 89 ? -10.041 -12.819 6.019 1.00 86.38 89 LYS A O 1
ATOM 706 N N . LEU A 1 90 ? -10.297 -11.421 4.286 1.00 87.56 90 LEU A N 1
ATOM 707 C CA . LEU A 1 90 ? -10.792 -10.308 5.090 1.00 87.56 90 LEU A CA 1
ATOM 708 C C . LEU A 1 90 ? -12.120 -10.682 5.754 1.00 87.56 90 LEU A C 1
ATOM 710 O O . LEU A 1 90 ? -12.260 -10.495 6.956 1.00 87.56 90 LEU A O 1
ATOM 714 N N . ALA A 1 91 ? -13.055 -11.262 4.995 1.00 86.88 91 ALA A N 1
ATOM 715 C CA . ALA A 1 91 ? -14.341 -11.687 5.540 1.00 86.88 91 ALA A CA 1
ATOM 716 C C . ALA A 1 91 ? -14.182 -12.715 6.672 1.00 86.88 91 ALA A C 1
ATOM 718 O O . ALA A 1 91 ? -14.866 -12.600 7.681 1.00 86.88 91 ALA A O 1
ATOM 719 N N . SER A 1 92 ? -13.256 -13.678 6.555 1.00 85.31 92 SER A N 1
ATOM 720 C CA . SER A 1 92 ? -13.031 -14.649 7.636 1.00 85.31 92 SER A CA 1
ATOM 721 C C . SER A 1 92 ? -12.485 -14.002 8.911 1.00 85.31 92 SER A C 1
ATOM 723 O O . SER A 1 92 ? -12.874 -14.396 9.993 1.00 85.31 92 SER A O 1
ATOM 725 N N . LEU A 1 93 ? -11.602 -13.003 8.799 1.00 83.75 93 LEU A N 1
ATOM 726 C CA . LEU A 1 93 ? -10.986 -12.363 9.972 1.00 83.75 93 LEU A CA 1
ATOM 727 C C . LEU A 1 93 ? -11.930 -11.428 10.735 1.00 83.75 93 LEU A C 1
ATOM 729 O O . LEU A 1 93 ? -11.656 -11.109 11.884 1.00 83.75 93 LEU A O 1
ATOM 733 N N . VAL A 1 94 ? -12.984 -10.943 10.079 1.00 83.06 94 VAL A N 1
ATOM 734 C CA . VAL A 1 94 ? -13.946 -9.993 10.662 1.00 83.06 94 VAL A CA 1
ATOM 735 C C . VAL A 1 94 ? -15.173 -10.719 11.224 1.00 83.06 94 VAL A C 1
ATOM 737 O O . VAL A 1 94 ? -15.877 -10.156 12.049 1.00 83.06 94 VAL A O 1
ATOM 740 N N . ASN A 1 95 ? -15.423 -11.957 10.787 1.00 71.31 95 ASN A N 1
ATOM 741 C CA . ASN A 1 95 ? -16.552 -12.779 11.233 1.00 71.31 95 ASN A CA 1
ATOM 742 C C . ASN A 1 95 ? -16.184 -13.788 12.336 1.00 71.31 95 ASN A C 1
ATOM 744 O O . ASN A 1 95 ? -17.058 -14.542 12.755 1.00 71.31 95 ASN A O 1
ATOM 748 N N . ASP A 1 96 ? -14.919 -13.845 12.764 1.00 57.50 96 ASP A N 1
ATOM 749 C CA . ASP A 1 96 ? -14.489 -14.649 13.915 1.00 57.50 96 ASP A CA 1
ATOM 750 C C . ASP A 1 96 ? -14.882 -13.916 15.225 1.00 57.50 96 ASP A C 1
ATOM 752 O O . ASP A 1 96 ? -14.017 -13.412 15.942 1.00 57.50 96 ASP A O 1
ATOM 756 N N . ASP A 1 97 ? -16.195 -13.838 15.486 1.00 45.56 97 ASP A N 1
ATOM 757 C CA . ASP A 1 97 ? -16.831 -13.564 16.792 1.00 45.56 97 ASP A CA 1
ATOM 758 C C . ASP A 1 97 ? -17.397 -14.868 17.391 1.00 45.56 97 ASP A C 1
ATOM 760 O O . ASP A 1 97 ? -18.154 -15.578 16.681 1.00 45.56 97 ASP A O 1
#

Foldseek 3Di:
DQAAAEAEAEADPVRQAWHDVVSQVVVCVVVVQVVDPRYYYHTDHPVCRDPVNVCFPPKDFDAHPVRDTPAIDGNNPVGDDCVPGVVVSVVVRSPPD

Radius of gyration: 14.55 Å; chains: 1; bounding box: 31×33×28 Å

pLDDT: mean 88.72, std 7.78, range [45.56, 96.12]